Protein AF-A0A2J8A6W1-F1 (afdb_monomer)

pLDDT: mean 87.72, std 9.34, range [38.94, 96.62]

Structure (mmCIF, N/CA/C/O backbone):
data_AF-A0A2J8A6W1-F1
#
_entry.id   AF-A0A2J8A6W1-F1
#
loop_
_atom_site.group_PDB
_atom_site.id
_atom_site.type_symbol
_atom_site.label_atom_id
_atom_site.label_alt_id
_atom_site.label_comp_id
_atom_site.label_asym_id
_atom_site.label_entity_id
_atom_site.label_seq_id
_atom_site.pdbx_PDB_ins_code
_atom_site.Cartn_x
_atom_site.Cartn_y
_atom_site.Cartn_z
_atom_site.occupancy
_atom_site.B_iso_or_equiv
_atom_site.auth_seq_id
_atom_site.auth_comp_id
_atom_site.auth_asym_id
_atom_site.auth_atom_id
_atom_site.pdbx_PDB_model_num
ATOM 1 N N . MET A 1 1 ? -3.122 3.130 27.948 1.00 58.75 1 MET A N 1
ATOM 2 C CA . MET A 1 1 ? -2.132 3.954 27.234 1.00 58.75 1 MET A CA 1
ATOM 3 C C . MET A 1 1 ? -2.958 4.670 26.197 1.00 58.75 1 MET A C 1
ATOM 5 O O . MET A 1 1 ? -3.524 3.960 25.384 1.00 58.75 1 MET A O 1
ATOM 9 N N . GLU A 1 2 ? -3.152 5.982 26.318 1.00 71.25 2 GLU A N 1
ATOM 10 C CA . GLU A 1 2 ? -3.950 6.720 25.328 1.00 71.25 2 GLU A CA 1
ATOM 11 C C . GLU A 1 2 ? -3.194 6.714 23.996 1.00 71.25 2 GLU A C 1
ATOM 13 O O . GLU A 1 2 ? -2.013 7.068 23.949 1.00 71.25 2 GLU A O 1
ATOM 18 N N . PHE A 1 3 ? -3.849 6.252 22.931 1.00 79.25 3 PHE A N 1
ATOM 19 C CA . PHE A 1 3 ? -3.255 6.187 21.590 1.00 79.25 3 PHE A CA 1
ATOM 20 C C . PHE A 1 3 ? -3.348 7.528 20.860 1.00 79.25 3 PHE A C 1
ATOM 22 O O . PHE A 1 3 ? -2.556 7.801 19.955 1.00 79.25 3 PHE A O 1
ATOM 29 N N . VAL A 1 4 ? -4.304 8.365 21.268 1.00 83.81 4 VAL A N 1
ATOM 30 C CA . VAL A 1 4 ? -4.521 9.714 20.750 1.00 83.81 4 VAL A CA 1
ATOM 31 C C . VAL A 1 4 ? -4.528 10.685 21.926 1.00 83.81 4 VAL A C 1
ATOM 33 O O . VAL A 1 4 ? -5.300 10.519 22.864 1.00 83.81 4 VAL A O 1
ATOM 36 N N . SER A 1 5 ? -3.664 11.696 21.874 1.00 84.81 5 SER A N 1
ATOM 37 C CA . SER A 1 5 ? -3.581 12.733 22.899 1.00 84.81 5 SER A CA 1
ATOM 38 C C . SER A 1 5 ? -4.821 13.644 22.879 1.00 84.81 5 SER A C 1
ATOM 40 O O . SER A 1 5 ? -5.510 13.722 21.854 1.00 84.81 5 SER A O 1
ATOM 42 N N . PRO A 1 6 ? -5.099 14.401 23.958 1.00 80.56 6 PRO A N 1
ATOM 43 C CA . PRO A 1 6 ? -6.190 15.383 23.989 1.00 80.56 6 PRO A CA 1
ATOM 44 C C . PRO A 1 6 ? -6.115 16.436 22.869 1.00 80.56 6 PRO A C 1
ATOM 46 O O . PRO A 1 6 ? -7.133 16.988 22.455 1.00 80.56 6 PRO A O 1
ATOM 49 N N . GLU A 1 7 ? -4.915 16.695 22.345 1.00 83.31 7 GLU A N 1
ATOM 50 C CA . GLU A 1 7 ? -4.650 17.592 21.215 1.00 83.31 7 GLU A CA 1
ATOM 51 C C . GLU A 1 7 ? -4.949 16.951 19.843 1.00 83.31 7 GLU A C 1
ATOM 53 O O . GLU A 1 7 ? -4.813 17.606 18.808 1.00 83.31 7 GLU A O 1
ATOM 58 N N . GLY A 1 8 ? -5.364 15.680 19.814 1.00 84.19 8 GLY A N 1
ATOM 59 C CA . GLY A 1 8 ? -5.720 14.940 18.603 1.00 84.19 8 GLY A CA 1
ATOM 60 C C . GLY A 1 8 ? -4.524 14.370 17.836 1.00 84.19 8 GLY A C 1
ATOM 61 O O . GLY A 1 8 ? -4.647 14.102 16.636 1.00 84.19 8 GLY A O 1
ATOM 62 N N . LEU A 1 9 ? -3.373 14.208 18.493 1.00 88.69 9 LEU A N 1
ATOM 63 C CA . LEU A 1 9 ? -2.154 13.654 17.901 1.00 88.69 9 LEU A CA 1
ATOM 64 C C . LEU A 1 9 ? -1.917 12.219 18.365 1.00 88.69 9 LEU A C 1
ATOM 66 O O . LEU A 1 9 ? -2.193 11.865 19.506 1.00 88.69 9 LEU A O 1
ATOM 70 N N . ARG A 1 10 ? -1.378 11.391 17.476 1.00 89.94 10 ARG A N 1
ATOM 71 C CA . ARG A 1 10 ? -0.941 10.030 17.799 1.00 89.94 10 ARG A CA 1
ATOM 72 C C . ARG A 1 10 ? 0.393 10.027 18.539 1.00 89.94 10 ARG A C 1
ATOM 74 O O . ARG A 1 10 ? 1.115 11.023 18.544 1.00 89.94 10 ARG A O 1
ATOM 81 N N . LEU A 1 11 ? 0.771 8.861 19.066 1.00 86.56 11 LEU A N 1
ATOM 82 C CA . LEU A 1 11 ? 2.073 8.627 19.712 1.00 86.56 11 LEU A CA 1
ATOM 83 C C . LEU A 1 11 ? 3.284 8.974 18.823 1.00 86.56 11 LEU A C 1
ATOM 85 O O . LEU A 1 11 ? 4.346 9.313 19.337 1.00 86.56 11 LEU A O 1
ATOM 89 N N . ASP A 1 12 ? 3.131 8.902 17.500 1.00 84.50 12 ASP A N 1
ATOM 90 C CA . ASP A 1 12 ? 4.158 9.248 16.509 1.00 84.50 12 ASP A CA 1
ATOM 91 C C . ASP A 1 12 ? 4.036 10.689 15.966 1.00 84.50 12 ASP A C 1
ATOM 93 O O . ASP A 1 12 ? 4.767 11.074 15.053 1.00 84.50 12 ASP A O 1
ATOM 97 N N . GLY A 1 13 ? 3.123 11.493 16.521 1.00 86.81 13 GLY A N 1
ATOM 98 C CA . GLY A 1 13 ? 2.881 12.883 16.132 1.00 86.81 13 GLY A CA 1
ATOM 99 C C . GLY A 1 13 ? 1.997 13.071 14.895 1.00 86.81 13 GLY A C 1
ATOM 100 O O . GLY A 1 13 ? 1.745 14.215 14.515 1.00 86.81 13 GLY A O 1
ATOM 101 N N . ARG A 1 14 ? 1.502 11.994 14.268 1.00 91.31 14 ARG A N 1
ATOM 102 C CA . ARG A 1 14 ? 0.579 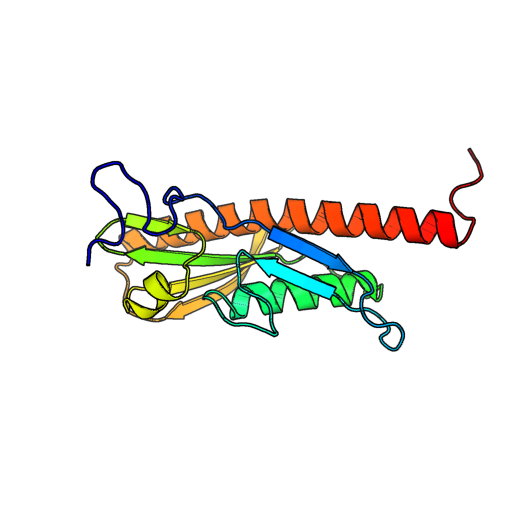12.077 13.122 1.00 91.31 14 ARG A CA 1
ATOM 103 C C . ARG A 1 14 ? -0.854 12.384 13.547 1.00 91.31 14 ARG A C 1
ATOM 105 O O . ARG A 1 14 ? -1.270 12.112 14.675 1.00 91.31 14 ARG A O 1
ATOM 112 N N . ARG A 1 15 ? -1.658 12.873 12.600 1.00 92.38 15 ARG A N 1
ATOM 113 C CA . ARG A 1 15 ? -3.120 12.961 12.753 1.00 92.38 15 ARG A CA 1
ATOM 114 C C . ARG A 1 15 ? -3.807 11.609 12.487 1.00 92.38 15 ARG A C 1
ATOM 116 O O . ARG A 1 15 ? -3.297 10.796 11.719 1.00 92.38 15 ARG A O 1
ATOM 123 N N . PRO A 1 16 ? -5.032 11.379 12.998 1.00 89.62 16 PRO A N 1
ATOM 124 C CA . PRO A 1 16 ? -5.798 10.150 12.761 1.00 89.62 16 PRO A CA 1
ATOM 125 C C . PRO A 1 16 ? -5.959 9.720 11.296 1.00 89.62 16 PRO A C 1
ATOM 127 O O . PRO A 1 16 ? -5.987 8.525 11.025 1.00 89.62 16 PRO A O 1
ATOM 130 N N . ARG A 1 17 ? -6.038 10.659 10.347 1.00 92.88 17 ARG A N 1
ATOM 131 C CA . ARG A 1 17 ? -6.230 10.370 8.910 1.00 92.88 17 ARG A CA 1
ATOM 132 C C . ARG A 1 17 ? -4.943 10.491 8.086 1.00 92.88 17 ARG A C 1
ATOM 134 O O . ARG A 1 17 ? -5.005 10.574 6.865 1.00 92.88 17 ARG A O 1
ATOM 141 N N . GLU A 1 18 ? -3.790 10.570 8.740 1.00 91.50 18 GLU A N 1
ATOM 142 C CA . GLU A 1 18 ? -2.506 10.819 8.091 1.00 91.50 18 GLU A CA 1
ATOM 143 C C . GLU A 1 18 ? -1.711 9.520 7.916 1.00 91.50 18 GLU A C 1
ATOM 145 O O . GLU A 1 18 ? -1.446 8.794 8.875 1.00 91.50 18 GLU A O 1
ATOM 150 N N . LEU A 1 19 ? -1.316 9.232 6.674 1.00 91.31 19 LEU A N 1
ATOM 151 C CA . LEU A 1 19 ? -0.462 8.093 6.331 1.00 91.31 19 LEU A CA 1
ATOM 152 C C . LEU A 1 19 ? 0.977 8.325 6.809 1.00 91.31 19 LEU A C 1
ATOM 154 O O . LEU A 1 19 ? 1.454 9.461 6.836 1.00 91.31 19 LEU A O 1
ATOM 158 N N . ARG A 1 20 ? 1.712 7.248 7.105 1.00 92.44 20 ARG A N 1
ATOM 159 C CA . ARG A 1 20 ? 3.172 7.332 7.247 1.00 92.44 20 ARG A CA 1
ATOM 160 C C . ARG A 1 20 ? 3.815 7.749 5.925 1.00 92.44 20 ARG A C 1
ATOM 162 O O . ARG A 1 20 ? 3.249 7.578 4.846 1.00 92.44 20 ARG A O 1
ATOM 169 N N . ARG A 1 21 ? 5.044 8.268 6.003 1.00 91.62 21 ARG A N 1
ATOM 170 C CA . ARG A 1 21 ? 5.840 8.612 4.817 1.00 91.62 21 ARG A CA 1
ATOM 171 C C . ARG A 1 21 ? 6.003 7.383 3.920 1.00 91.62 21 ARG A C 1
ATOM 173 O O . ARG A 1 21 ? 6.475 6.350 4.386 1.00 91.62 21 ARG A O 1
ATOM 180 N N . ILE A 1 22 ? 5.660 7.528 2.643 1.00 92.50 22 ILE A N 1
ATOM 181 C CA . ILE A 1 22 ? 5.774 6.462 1.644 1.00 92.50 22 ILE A CA 1
ATOM 182 C C . ILE A 1 22 ? 7.020 6.698 0.795 1.00 92.50 22 ILE A C 1
ATOM 184 O O . ILE A 1 22 ? 7.258 7.814 0.327 1.00 92.50 22 ILE A O 1
ATOM 188 N N . ASN A 1 23 ? 7.796 5.644 0.576 1.00 90.12 23 ASN A N 1
ATOM 189 C CA . ASN A 1 23 ? 8.918 5.629 -0.349 1.00 90.12 23 ASN A CA 1
ATOM 190 C C . ASN A 1 23 ? 8.833 4.380 -1.235 1.00 90.12 23 ASN A C 1
ATOM 192 O O . ASN A 1 23 ? 8.601 3.273 -0.753 1.00 90.12 23 ASN A O 1
ATOM 196 N N . CYS A 1 24 ? 9.012 4.569 -2.539 1.00 89.19 24 CYS A N 1
ATOM 197 C CA . CYS A 1 24 ? 8.892 3.516 -3.539 1.00 89.19 24 CYS A CA 1
ATOM 198 C C . CYS A 1 24 ? 10.154 3.507 -4.398 1.00 89.19 24 CYS A C 1
ATOM 200 O O . CYS A 1 24 ? 10.507 4.521 -4.999 1.00 89.19 24 CYS A O 1
ATOM 202 N N . GLN A 1 25 ? 10.805 2.356 -4.504 1.00 88.81 25 GLN A N 1
ATOM 203 C CA . GLN A 1 25 ? 11.925 2.140 -5.415 1.00 88.81 25 GLN A CA 1
ATOM 204 C C . GLN A 1 25 ? 11.594 0.959 -6.318 1.00 88.81 25 GLN A C 1
ATOM 206 O O . GLN A 1 25 ? 11.129 -0.069 -5.837 1.00 88.81 25 GLN A O 1
ATOM 211 N N . LEU A 1 26 ? 11.818 1.111 -7.619 1.00 88.62 26 LEU A N 1
ATOM 212 C CA . LEU A 1 26 ? 11.615 0.064 -8.620 1.00 88.62 26 LEU A CA 1
ATOM 213 C C . LEU A 1 26 ? 12.967 -0.352 -9.207 1.00 88.62 26 LEU A C 1
ATOM 215 O O . LEU A 1 26 ? 13.901 0.452 -9.197 1.00 88.62 26 LEU A O 1
ATOM 219 N N . ASP A 1 27 ? 13.040 -1.578 -9.718 1.00 85.06 27 ASP A N 1
ATOM 220 C CA . ASP A 1 27 ? 14.226 -2.215 -10.303 1.00 85.06 27 ASP A CA 1
ATOM 221 C C . ASP A 1 27 ? 15.438 -2.213 -9.367 1.00 85.06 27 ASP A C 1
ATOM 223 O O . ASP A 1 27 ? 16.530 -1.750 -9.692 1.00 85.06 27 ASP A O 1
ATOM 227 N N . VAL A 1 28 ? 15.229 -2.737 -8.160 1.00 87.12 28 VAL A N 1
ATOM 228 C CA . VAL A 1 28 ? 16.270 -2.816 -7.126 1.00 87.12 28 VAL A CA 1
ATOM 229 C C . VAL A 1 28 ? 17.172 -4.045 -7.298 1.00 87.12 28 VAL A C 1
ATOM 231 O O . VAL A 1 28 ? 18.334 -4.024 -6.897 1.00 87.12 28 VAL A O 1
ATOM 234 N N . LEU A 1 29 ? 16.655 -5.118 -7.896 1.00 84.81 29 LEU A N 1
ATOM 235 C CA . LEU A 1 29 ? 17.374 -6.361 -8.164 1.00 84.81 29 LEU A CA 1
ATOM 236 C C . LEU A 1 29 ? 17.643 -6.497 -9.664 1.00 84.81 29 LEU A C 1
ATOM 238 O O . LEU A 1 29 ? 16.709 -6.544 -10.458 1.00 84.81 29 LEU A O 1
ATOM 242 N N . SER A 1 30 ? 18.917 -6.612 -10.043 1.00 83.56 30 SER A N 1
ATOM 243 C CA . SER A 1 30 ? 19.348 -6.731 -11.445 1.00 83.56 30 SER A CA 1
ATOM 244 C C . SER A 1 30 ? 19.071 -8.099 -12.072 1.00 83.56 30 SER A C 1
ATOM 246 O O . SER A 1 30 ? 19.109 -8.233 -13.291 1.00 83.56 30 SER A O 1
ATOM 248 N N . ASN A 1 31 ? 18.822 -9.119 -11.251 1.00 86.88 31 ASN A N 1
ATOM 249 C CA . ASN A 1 31 ? 18.557 -10.494 -11.670 1.00 86.88 31 ASN A CA 1
ATOM 250 C C . ASN A 1 31 ? 17.060 -10.852 -11.701 1.00 86.88 31 ASN A C 1
ATOM 252 O O . ASN A 1 31 ? 16.735 -12.012 -11.943 1.00 86.88 31 ASN A O 1
ATOM 256 N N . ALA A 1 32 ? 16.170 -9.900 -11.413 1.00 82.56 32 ALA A N 1
ATOM 257 C CA . ALA A 1 32 ? 14.724 -10.093 -11.446 1.00 82.56 32 ALA A CA 1
ATOM 258 C C . ALA A 1 32 ? 14.116 -9.363 -12.650 1.00 82.56 32 ALA A C 1
ATOM 260 O O . ALA A 1 32 ? 14.546 -8.258 -12.971 1.00 82.56 32 ALA A O 1
ATOM 261 N N . ASP A 1 33 ? 13.081 -9.944 -13.265 1.00 82.44 33 ASP A N 1
ATOM 262 C CA . ASP A 1 33 ? 12.357 -9.30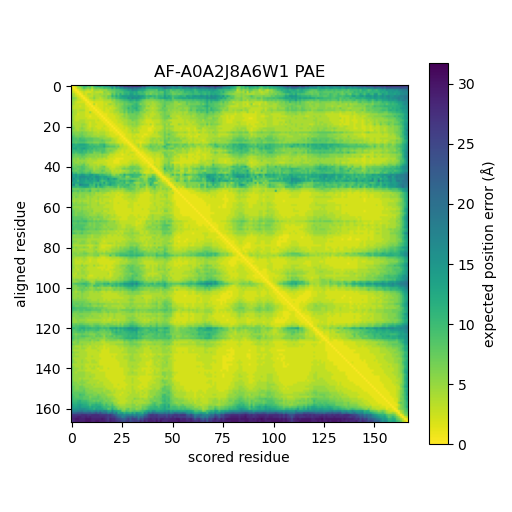6 -14.379 1.00 82.44 33 ASP A CA 1
ATOM 263 C C . ASP A 1 33 ? 11.656 -8.009 -13.948 1.00 82.44 33 ASP A C 1
ATOM 265 O O . ASP A 1 33 ? 11.516 -7.077 -14.733 1.00 82.44 33 ASP A O 1
ATOM 269 N N . GLY A 1 34 ? 11.243 -7.939 -12.682 1.00 83.88 34 GLY A N 1
ATOM 270 C CA . GLY A 1 34 ? 10.787 -6.724 -12.025 1.00 83.88 34 GLY A CA 1
ATOM 271 C C . GLY A 1 34 ? 10.934 -6.864 -10.519 1.00 83.88 34 GLY A C 1
ATOM 272 O O . GLY A 1 34 ? 10.708 -7.928 -9.939 1.00 83.88 34 GLY A O 1
ATOM 273 N N . SER A 1 35 ? 11.346 -5.786 -9.866 1.00 87.00 35 SER A N 1
ATOM 274 C CA . SER A 1 35 ? 11.523 -5.760 -8.417 1.00 87.00 35 SER A CA 1
ATOM 275 C C . SER A 1 35 ? 11.129 -4.403 -7.866 1.00 87.00 35 SER A C 1
ATOM 277 O O . SER A 1 35 ? 11.274 -3.380 -8.532 1.00 87.00 35 SER A O 1
ATOM 279 N N . ALA A 1 36 ? 10.610 -4.383 -6.645 1.00 89.38 36 ALA A N 1
ATOM 280 C CA . ALA A 1 36 ? 10.244 -3.141 -5.996 1.00 89.38 36 ALA A CA 1
ATOM 281 C C . ALA A 1 36 ? 10.463 -3.215 -4.489 1.00 89.38 36 ALA A C 1
ATOM 283 O O . ALA A 1 36 ? 10.232 -4.240 -3.848 1.00 89.38 36 ALA A O 1
ATOM 284 N N . ILE A 1 37 ? 10.880 -2.088 -3.929 1.00 88.94 37 ILE A N 1
ATOM 285 C CA . ILE A 1 37 ? 10.847 -1.808 -2.504 1.00 88.94 37 ILE A CA 1
ATOM 286 C C . ILE A 1 37 ? 9.731 -0.799 -2.275 1.00 88.94 37 ILE A C 1
ATOM 288 O O . ILE A 1 37 ? 9.743 0.294 -2.839 1.00 88.94 37 ILE A O 1
ATOM 292 N N . PHE A 1 38 ? 8.785 -1.179 -1.425 1.00 89.69 38 PHE A N 1
ATOM 293 C CA . PHE A 1 38 ? 7.769 -0.288 -0.889 1.00 89.69 38 PHE A CA 1
ATOM 294 C C . PHE A 1 38 ? 8.018 -0.123 0.608 1.00 89.69 38 PHE A C 1
ATOM 296 O O . PHE A 1 38 ? 8.116 -1.113 1.338 1.00 89.69 38 PHE A O 1
ATOM 303 N N . GLU A 1 39 ? 8.144 1.124 1.040 1.00 89.81 39 GLU A N 1
ATOM 304 C CA . GLU A 1 39 ? 8.374 1.513 2.425 1.00 89.81 39 GLU A CA 1
ATOM 305 C C . GLU A 1 39 ? 7.251 2.447 2.869 1.00 89.81 39 GLU A C 1
ATOM 307 O O . GLU A 1 39 ? 6.942 3.427 2.189 1.00 89.81 39 GLU A O 1
ATOM 312 N N . MET A 1 40 ? 6.645 2.139 4.012 1.00 86.94 40 MET A N 1
ATOM 313 C CA . MET A 1 40 ? 5.590 2.936 4.632 1.00 86.94 40 MET A CA 1
ATOM 314 C C . MET A 1 40 ? 5.943 3.163 6.101 1.00 86.94 40 MET A C 1
ATOM 316 O O . MET A 1 40 ? 5.804 2.274 6.941 1.00 86.94 40 MET A O 1
ATOM 320 N N . GLY A 1 41 ? 6.492 4.340 6.399 1.00 86.75 41 GLY A N 1
ATOM 321 C CA . GLY A 1 41 ? 7.195 4.583 7.659 1.00 86.75 41 GLY A CA 1
ATOM 322 C C . GLY A 1 41 ? 8.394 3.647 7.794 1.00 86.75 41 GLY A C 1
ATOM 323 O O . GLY A 1 41 ? 9.234 3.601 6.899 1.00 86.75 41 GLY A O 1
ATOM 324 N N . ASN A 1 42 ? 8.453 2.879 8.885 1.00 79.38 42 ASN A N 1
ATOM 325 C CA . ASN A 1 42 ? 9.492 1.865 9.094 1.00 79.38 42 ASN A CA 1
ATOM 326 C C . ASN A 1 42 ? 9.082 0.468 8.596 1.00 79.38 42 ASN A C 1
ATOM 328 O O . ASN A 1 42 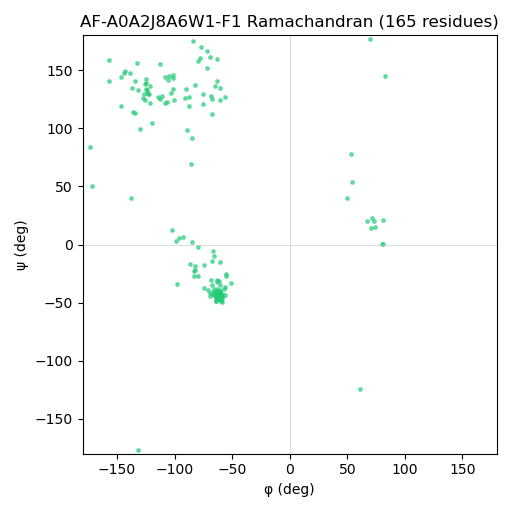? 9.810 -0.500 8.820 1.00 79.38 42 ASN A O 1
ATOM 332 N N . THR A 1 43 ? 7.929 0.348 7.926 1.00 79.50 43 THR A N 1
ATOM 333 C CA . THR A 1 43 ? 7.457 -0.924 7.375 1.00 79.50 43 THR A CA 1
ATOM 334 C C . THR A 1 43 ? 8.020 -1.145 5.983 1.00 79.50 43 THR A C 1
ATOM 336 O O . THR A 1 43 ? 7.723 -0.399 5.051 1.00 79.50 43 THR A O 1
ATOM 339 N N . LYS A 1 44 ? 8.774 -2.228 5.835 1.00 78.88 44 LYS A N 1
ATOM 340 C CA . LYS A 1 44 ? 9.269 -2.806 4.583 1.00 78.88 44 LYS A CA 1
ATOM 341 C C . LYS A 1 44 ? 8.999 -4.305 4.645 1.00 78.88 44 LYS A C 1
ATOM 343 O O . LYS A 1 44 ? 8.981 -4.875 5.723 1.00 78.88 44 LYS A O 1
ATOM 348 N N . VAL A 1 45 ? 8.884 -5.021 3.531 1.00 68.81 45 VAL A N 1
ATOM 349 C CA . VAL A 1 45 ? 8.750 -6.498 3.612 1.00 68.81 45 VAL A CA 1
ATOM 350 C C . VAL A 1 45 ? 9.976 -7.164 4.290 1.00 68.81 45 VAL A C 1
ATOM 352 O O . VAL A 1 45 ? 9.892 -8.292 4.757 1.00 68.81 45 VAL A O 1
ATOM 355 N N . LEU A 1 46 ? 11.092 -6.435 4.438 1.00 58.38 46 LEU A N 1
ATOM 356 C CA . LEU A 1 46 ? 12.265 -6.831 5.231 1.00 58.38 46 LEU A CA 1
ATOM 357 C C . LEU A 1 46 ? 12.194 -6.449 6.729 1.00 58.38 46 LEU A C 1
ATOM 359 O O . LEU A 1 46 ? 12.976 -6.971 7.515 1.00 58.38 46 LEU A O 1
ATOM 363 N N . GLN A 1 47 ? 11.307 -5.530 7.123 1.00 47.81 47 GLN A N 1
ATOM 364 C CA . GLN A 1 47 ? 11.193 -4.972 8.476 1.00 47.81 47 GLN A CA 1
ATOM 365 C C . GLN A 1 47 ? 9.727 -4.645 8.811 1.00 47.81 47 GLN A C 1
ATOM 367 O O . GLN A 1 47 ? 9.105 -3.807 8.166 1.00 47.81 47 GLN A O 1
ATOM 372 N N . ALA A 1 48 ? 9.171 -5.278 9.841 1.00 66.81 48 ALA A N 1
ATOM 373 C CA . ALA A 1 48 ? 7.766 -5.115 10.209 1.00 66.81 48 ALA A CA 1
ATOM 374 C C . ALA A 1 48 ? 7.556 -3.987 11.237 1.00 66.81 48 ALA A C 1
ATOM 376 O O . ALA A 1 48 ? 8.147 -4.029 12.311 1.00 66.81 48 ALA A O 1
ATOM 377 N N . ASP A 1 49 ? 6.675 -3.030 10.926 1.00 74.56 49 ASP A N 1
ATOM 378 C CA . ASP A 1 49 ? 6.215 -1.969 11.840 1.00 74.56 49 ASP A CA 1
ATOM 379 C C . ASP A 1 49 ? 4.686 -1.739 11.700 1.00 74.56 49 ASP A C 1
ATOM 381 O O . ASP A 1 49 ? 4.199 -0.613 11.682 1.00 74.56 49 ASP A O 1
ATOM 385 N N . GLY A 1 50 ? 3.901 -2.814 11.545 1.00 72.06 50 GLY A N 1
ATOM 386 C CA . GLY A 1 50 ? 2.440 -2.755 11.335 1.00 72.06 50 GLY A CA 1
ATOM 387 C C . GLY A 1 50 ? 2.023 -2.491 9.877 1.00 72.06 50 GLY A C 1
ATOM 388 O O . GLY A 1 50 ? 2.701 -1.789 9.127 1.00 72.06 50 GLY A O 1
ATOM 389 N N . GLY A 1 51 ? 0.912 -3.089 9.430 1.00 78.81 51 GLY A N 1
ATOM 390 C CA . GLY A 1 51 ? 0.441 -2.955 8.039 1.00 78.81 51 GLY A CA 1
ATOM 391 C C . GLY A 1 51 ? 1.293 -3.703 6.997 1.00 78.81 51 GLY A C 1
ATOM 392 O O . GLY A 1 51 ? 1.268 -3.380 5.806 1.00 78.81 51 GLY A O 1
ATOM 393 N N . THR A 1 52 ? 2.041 -4.728 7.419 1.00 85.00 52 THR A N 1
ATOM 394 C CA . THR A 1 52 ? 2.949 -5.519 6.562 1.00 85.00 52 THR A CA 1
ATOM 395 C C . THR A 1 52 ? 2.247 -6.146 5.357 1.00 85.00 52 THR A C 1
ATOM 397 O O . THR A 1 52 ? 2.814 -6.179 4.266 1.00 85.00 52 THR A O 1
ATOM 400 N N . ARG A 1 53 ? 0.993 -6.585 5.529 1.00 88.88 53 ARG A N 1
ATOM 401 C CA . ARG A 1 53 ? 0.139 -7.133 4.460 1.00 88.88 53 ARG A CA 1
ATOM 402 C C . ARG A 1 53 ? -0.057 -6.122 3.328 1.00 88.88 53 ARG A C 1
ATOM 404 O O . ARG A 1 53 ? 0.185 -6.439 2.165 1.00 88.88 53 ARG A O 1
ATOM 411 N N . CYS A 1 54 ? -0.421 -4.891 3.679 1.00 91.38 54 CYS A N 1
ATOM 412 C CA . CYS A 1 54 ? -0.658 -3.809 2.727 1.00 91.38 54 CYS A CA 1
ATOM 413 C C . CYS A 1 54 ? 0.637 -3.402 2.014 1.00 91.38 54 CYS A C 1
ATOM 415 O O . CYS A 1 54 ? 0.656 -3.264 0.790 1.00 91.38 54 CYS A O 1
ATOM 417 N N . ALA A 1 55 ? 1.744 -3.295 2.758 1.00 90.88 55 ALA A N 1
ATOM 418 C CA . ALA A 1 55 ? 3.058 -3.007 2.186 1.00 90.88 55 ALA A CA 1
ATOM 419 C C . ALA A 1 55 ? 3.508 -4.092 1.189 1.00 90.88 55 ALA A C 1
ATOM 421 O O . ALA A 1 55 ? 4.018 -3.766 0.116 1.00 90.88 55 ALA A O 1
ATOM 422 N N . ALA A 1 56 ? 3.272 -5.370 1.503 1.00 90.81 56 ALA A N 1
ATOM 423 C CA . ALA A 1 56 ? 3.586 -6.488 0.616 1.00 90.81 56 ALA A CA 1
ATOM 424 C C . ALA A 1 56 ? 2.746 -6.471 -0.670 1.00 90.81 56 ALA A C 1
ATOM 426 O O . ALA A 1 56 ? 3.300 -6.657 -1.754 1.00 90.81 56 ALA A O 1
ATOM 427 N N . ILE A 1 57 ? 1.439 -6.193 -0.573 1.00 93.50 57 ILE A N 1
ATOM 428 C CA . ILE A 1 57 ? 0.560 -6.060 -1.747 1.00 93.50 57 ILE A CA 1
ATOM 429 C C . ILE A 1 57 ? 1.057 -4.927 -2.652 1.00 93.50 57 ILE A C 1
ATOM 431 O O . ILE A 1 57 ? 1.241 -5.137 -3.850 1.00 93.50 57 ILE A O 1
ATOM 435 N N . ASN A 1 58 ? 1.341 -3.751 -2.087 1.00 94.31 58 ASN A N 1
ATOM 436 C CA . ASN A 1 58 ? 1.817 -2.602 -2.860 1.00 94.31 58 ASN A CA 1
ATOM 437 C C . ASN A 1 58 ? 3.172 -2.881 -3.532 1.00 94.31 58 ASN A C 1
ATOM 439 O O . ASN A 1 58 ? 3.355 -2.561 -4.708 1.00 94.31 58 ASN A O 1
ATOM 443 N N . ALA A 1 59 ? 4.105 -3.525 -2.821 1.00 91.88 59 ALA A N 1
ATOM 444 C CA . ALA A 1 59 ? 5.396 -3.931 -3.376 1.00 91.88 59 ALA A CA 1
ATOM 445 C C . ALA A 1 59 ? 5.241 -4.932 -4.531 1.00 91.88 59 ALA A C 1
ATOM 447 O O . ALA A 1 59 ? 5.854 -4.756 -5.583 1.00 91.88 59 ALA A O 1
ATOM 448 N N . ALA A 1 60 ? 4.395 -5.953 -4.365 1.00 92.12 60 ALA A N 1
ATOM 449 C CA . ALA A 1 60 ? 4.147 -6.957 -5.396 1.00 92.12 60 ALA A CA 1
ATOM 450 C C . ALA A 1 60 ? 3.539 -6.334 -6.660 1.00 92.12 60 ALA A C 1
ATOM 452 O O . ALA A 1 60 ? 3.970 -6.639 -7.770 1.00 92.12 60 ALA A O 1
ATOM 453 N N . VAL A 1 61 ? 2.585 -5.414 -6.502 1.00 93.56 61 VAL A N 1
ATOM 454 C CA . VAL A 1 61 ? 1.963 -4.702 -7.627 1.00 93.56 61 VAL A CA 1
ATOM 455 C C . VAL A 1 61 ? 2.986 -3.848 -8.377 1.00 93.56 61 VAL A C 1
ATOM 457 O O . VAL A 1 61 ? 3.005 -3.869 -9.607 1.00 93.56 61 VAL A O 1
ATOM 460 N N . LEU A 1 62 ? 3.867 -3.136 -7.664 1.00 92.62 62 LEU A N 1
ATOM 461 C CA . LEU A 1 62 ? 4.952 -2.375 -8.291 1.00 92.62 62 LEU A CA 1
ATOM 462 C C . LEU A 1 62 ? 5.937 -3.284 -9.030 1.00 92.62 62 LEU A C 1
ATOM 464 O O . LEU A 1 62 ? 6.338 -2.950 -10.140 1.00 92.62 62 LEU A O 1
ATOM 468 N N . ALA A 1 63 ? 6.298 -4.431 -8.451 1.00 90.88 63 ALA A N 1
ATOM 469 C CA . ALA A 1 63 ? 7.197 -5.390 -9.088 1.00 90.88 63 ALA A CA 1
ATOM 470 C C . ALA A 1 63 ? 6.587 -5.981 -10.371 1.00 90.88 63 ALA A C 1
ATOM 472 O O . ALA A 1 63 ? 7.261 -6.041 -11.396 1.00 90.88 63 ALA A O 1
ATOM 473 N N . LEU A 1 64 ? 5.298 -6.341 -10.346 1.00 92.19 64 LEU A N 1
ATOM 474 C CA . LEU A 1 64 ? 4.570 -6.813 -11.529 1.00 92.19 64 LEU A CA 1
ATOM 475 C C . LEU A 1 64 ? 4.490 -5.738 -12.620 1.00 92.19 64 LEU A C 1
ATOM 477 O O . LEU A 1 64 ? 4.676 -6.038 -13.799 1.00 92.19 64 LEU A O 1
ATOM 481 N N . ALA A 1 65 ? 4.239 -4.485 -12.231 1.00 92.06 65 ALA A N 1
ATOM 482 C CA . ALA A 1 65 ? 4.195 -3.366 -13.164 1.00 92.06 65 ALA A CA 1
ATOM 483 C C . ALA A 1 65 ? 5.574 -3.071 -13.781 1.00 92.06 65 ALA A C 1
ATOM 485 O O . ALA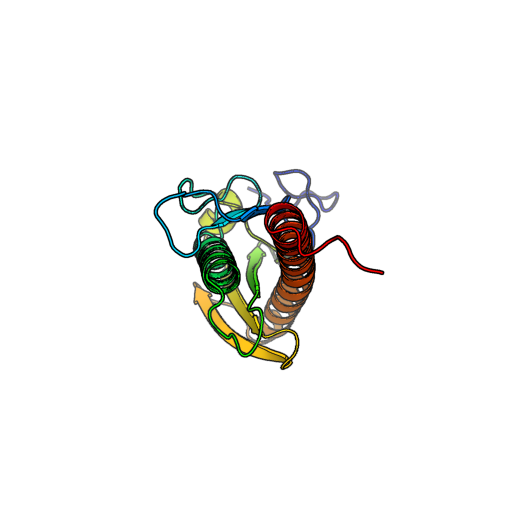 A 1 65 ? 5.657 -2.826 -14.983 1.00 92.06 65 ALA A O 1
ATOM 486 N N . ALA A 1 66 ? 6.650 -3.134 -12.987 1.00 88.25 66 ALA A N 1
ATOM 487 C CA . ALA A 1 66 ? 8.026 -2.976 -13.465 1.00 88.25 66 ALA A CA 1
ATOM 488 C C . ALA A 1 66 ? 8.434 -4.097 -14.434 1.00 88.25 66 ALA A C 1
ATOM 490 O O . ALA A 1 66 ? 9.009 -3.818 -15.483 1.00 88.25 66 ALA A O 1
ATOM 491 N N . ALA A 1 67 ? 8.020 -5.337 -14.153 1.00 88.81 67 ALA A N 1
ATOM 492 C CA . ALA A 1 67 ? 8.218 -6.485 -15.040 1.00 88.81 67 ALA A CA 1
ATOM 493 C C . ALA A 1 67 ? 7.430 -6.398 -16.364 1.00 88.81 67 ALA A C 1
ATOM 495 O O . ALA A 1 67 ? 7.564 -7.267 -17.224 1.00 88.81 67 ALA A O 1
ATOM 496 N N . GLY A 1 68 ? 6.579 -5.381 -16.543 1.00 89.25 68 GLY A N 1
ATOM 497 C CA . GLY A 1 68 ? 5.764 -5.218 -17.746 1.00 89.25 68 GLY A CA 1
ATOM 498 C C . GLY A 1 68 ? 4.603 -6.209 -17.846 1.00 89.25 68 GLY A C 1
ATOM 499 O O . GLY A 1 68 ? 4.071 -6.419 -18.938 1.00 89.25 68 GLY A O 1
ATOM 500 N N . VAL A 1 69 ? 4.185 -6.816 -16.729 1.00 93.50 69 VAL A N 1
ATOM 501 C CA . VAL A 1 69 ? 3.011 -7.695 -16.708 1.00 93.50 69 VAL A CA 1
ATOM 502 C C . VAL A 1 69 ? 1.755 -6.845 -16.937 1.00 93.50 69 VAL A C 1
ATOM 504 O O . VAL A 1 69 ? 1.548 -5.859 -16.228 1.00 93.50 69 VAL A O 1
ATOM 507 N N . PRO A 1 70 ? 0.885 -7.192 -17.903 1.00 92.50 70 PRO A N 1
ATOM 508 C CA . PRO A 1 70 ? -0.333 -6.433 -18.153 1.00 92.50 70 PRO A CA 1
ATOM 509 C C . PRO A 1 70 ? -1.310 -6.576 -16.978 1.00 92.50 70 PRO A C 1
ATOM 511 O O . PRO A 1 70 ? -1.877 -7.643 -16.740 1.00 92.50 70 PRO A O 1
ATOM 514 N N . LEU A 1 71 ? -1.526 -5.478 -16.251 1.00 91.75 71 LEU A N 1
ATOM 515 C CA . LEU A 1 71 ? -2.464 -5.395 -15.131 1.00 91.75 71 LEU A CA 1
ATOM 516 C C . LEU A 1 71 ? -3.762 -4.705 -15.563 1.00 91.75 71 LEU A C 1
ATOM 518 O O . LEU A 1 71 ? -3.746 -3.738 -16.324 1.00 91.75 71 LEU A O 1
ATOM 522 N N . ARG A 1 72 ? -4.904 -5.172 -15.041 1.00 91.81 72 ARG A N 1
ATOM 523 C CA . ARG A 1 72 ? -6.210 -4.520 -15.272 1.00 91.81 72 ARG A CA 1
ATOM 524 C C . ARG A 1 72 ? -6.301 -3.152 -14.596 1.00 91.81 72 ARG A C 1
ATOM 526 O O . ARG A 1 72 ? -6.958 -2.252 -15.113 1.00 91.81 72 ARG A O 1
ATOM 533 N N . ASP A 1 73 ? -5.667 -3.028 -13.435 1.00 93.50 73 ASP A N 1
ATOM 534 C CA . ASP A 1 73 ? -5.568 -1.800 -12.657 1.00 93.50 73 ASP A CA 1
ATOM 535 C C . ASP A 1 73 ? -4.344 -1.860 -11.732 1.00 93.50 73 ASP A C 1
ATOM 537 O O . ASP A 1 73 ? -3.853 -2.946 -11.409 1.00 93.50 73 ASP A O 1
ATOM 541 N N . LEU A 1 74 ? -3.867 -0.696 -11.293 1.00 92.19 74 LEU A N 1
ATOM 542 C CA . LEU A 1 74 ? -2.792 -0.580 -10.315 1.00 92.19 74 LEU A CA 1
ATOM 543 C C . LEU A 1 74 ? -3.396 -0.665 -8.910 1.00 92.19 74 LEU A C 1
ATOM 545 O O . LEU A 1 74 ? -3.839 0.342 -8.355 1.00 92.19 74 LEU A O 1
ATOM 549 N N . LEU A 1 75 ? -3.449 -1.880 -8.367 1.00 94.88 75 LEU A N 1
ATOM 550 C CA . LEU A 1 75 ? -3.985 -2.124 -7.030 1.00 94.88 75 LEU A CA 1
ATOM 551 C C . LEU A 1 75 ? -3.184 -1.360 -5.972 1.00 94.88 75 LEU A C 1
ATOM 553 O O . LEU A 1 75 ? -1.956 -1.396 -5.967 1.00 94.88 75 LEU A O 1
ATOM 557 N N . ALA A 1 76 ? -3.899 -0.710 -5.060 1.00 95.69 76 ALA A N 1
ATOM 558 C CA . ALA A 1 76 ? -3.326 -0.065 -3.889 1.00 95.69 76 ALA A CA 1
ATOM 559 C C . ALA A 1 76 ? -4.001 -0.604 -2.632 1.00 95.69 76 ALA A C 1
ATOM 561 O O . ALA A 1 76 ? -5.216 -0.806 -2.607 1.00 95.69 76 ALA A O 1
ATOM 562 N N . SER A 1 77 ? -3.207 -0.837 -1.596 1.00 95.62 77 SER A N 1
ATOM 563 C CA . SER A 1 77 ? -3.656 -1.405 -0.336 1.00 95.62 77 SER A CA 1
ATOM 564 C C . SER A 1 77 ? -3.264 -0.531 0.845 1.00 95.62 77 SER A C 1
ATOM 566 O O . SER A 1 77 ? -2.150 -0.005 0.902 1.00 95.62 77 SER A O 1
ATOM 568 N N . CYS A 1 78 ? -4.191 -0.385 1.786 1.00 94.69 78 CYS A N 1
ATOM 569 C CA . CYS A 1 78 ? -4.032 0.378 3.013 1.00 94.69 78 CYS A CA 1
ATOM 570 C C . CYS A 1 78 ? -4.754 -0.335 4.158 1.00 94.69 78 CYS A C 1
ATOM 572 O O . CYS A 1 78 ? -5.761 -1.009 3.935 1.00 94.69 78 CYS A O 1
ATOM 574 N N . ALA A 1 79 ? -4.234 -0.180 5.372 1.00 93.44 79 ALA A N 1
ATOM 575 C CA . ALA A 1 79 ? -4.896 -0.627 6.588 1.00 93.44 79 ALA A CA 1
ATOM 576 C C . ALA A 1 79 ? -5.548 0.569 7.288 1.00 93.44 79 ALA A C 1
ATOM 578 O O . ALA A 1 79 ? -5.010 1.677 7.252 1.00 93.44 79 ALA A O 1
ATOM 579 N N . ALA A 1 80 ? -6.681 0.355 7.939 1.00 94.56 80 ALA A N 1
ATOM 580 C CA . ALA A 1 80 ? -7.259 1.304 8.877 1.00 94.56 80 ALA A CA 1
ATOM 581 C C . ALA A 1 80 ? -7.802 0.541 10.080 1.00 94.56 80 ALA A C 1
ATOM 583 O O . ALA A 1 80 ? -8.292 -0.571 9.938 1.00 94.56 80 ALA A O 1
ATOM 584 N N . GLY A 1 81 ? -7.758 1.149 11.255 1.00 92.31 81 GLY A N 1
ATOM 585 C CA . GLY A 1 81 ? -8.305 0.558 12.462 1.00 92.31 81 GLY A CA 1
ATOM 586 C C . GLY A 1 81 ? -9.185 1.505 13.239 1.00 92.31 81 GLY A C 1
ATOM 587 O O . GLY A 1 81 ? -9.447 2.640 12.834 1.00 92.31 81 GLY A O 1
ATOM 588 N N . HIS A 1 82 ? -9.640 1.022 14.384 1.00 90.62 82 HIS A N 1
ATOM 589 C CA . HIS A 1 82 ? -10.413 1.815 15.324 1.00 90.62 82 HIS A CA 1
ATOM 590 C C . HIS A 1 82 ? -9.893 1.592 16.741 1.00 90.62 82 HIS A C 1
ATOM 592 O O . HIS A 1 82 ? -10.022 0.499 17.286 1.00 90.62 82 HIS A O 1
ATOM 598 N N . LEU A 1 83 ? -9.312 2.631 17.339 1.00 88.12 83 LEU A N 1
ATOM 599 C CA . LEU A 1 83 ? -8.764 2.601 18.695 1.00 88.12 83 LEU A CA 1
ATOM 600 C C . LEU A 1 83 ? -9.403 3.712 19.523 1.00 88.12 83 LEU A C 1
ATOM 602 O O . LEU A 1 83 ? -9.530 4.838 19.050 1.00 88.12 83 LEU A O 1
ATOM 606 N N . GLU A 1 84 ? -9.827 3.383 20.746 1.00 83.75 84 GLU A N 1
ATOM 607 C CA . GLU A 1 84 ? -10.375 4.345 21.721 1.00 83.75 84 GLU A CA 1
ATOM 608 C C . GLU A 1 84 ? -11.485 5.253 21.146 1.00 83.75 84 GLU A C 1
ATOM 610 O O . GLU A 1 84 ? -11.547 6.449 21.411 1.00 83.75 84 GLU A O 1
ATOM 615 N N . GLY A 1 85 ? -12.371 4.694 20.313 1.00 85.19 85 GLY A N 1
ATOM 616 C CA . GLY A 1 85 ? -13.465 5.451 19.692 1.00 85.19 85 GLY A CA 1
ATOM 617 C C . GLY A 1 85 ? -13.064 6.274 18.461 1.00 85.19 85 GLY A C 1
ATOM 618 O O . GLY A 1 85 ? -13.923 6.909 17.850 1.00 85.19 85 GLY A O 1
ATOM 619 N N . THR A 1 86 ? -11.794 6.240 18.048 1.00 88.44 86 THR A N 1
ATOM 620 C CA . THR A 1 86 ? -11.266 7.031 16.931 1.00 88.44 86 THR A CA 1
ATOM 621 C C . THR A 1 86 ? -10.827 6.134 15.767 1.00 88.44 86 THR A C 1
ATOM 623 O O . THR A 1 86 ? -10.040 5.206 15.963 1.00 88.44 86 THR A O 1
ATOM 626 N N . PRO A 1 87 ? -11.303 6.379 14.529 1.00 91.75 87 PRO A N 1
ATOM 627 C CA . PRO A 1 87 ? -10.808 5.678 13.352 1.00 91.75 87 PRO A CA 1
ATOM 628 C C . PRO A 1 87 ? -9.424 6.208 12.954 1.00 91.75 87 PRO A C 1
ATOM 630 O O . PRO A 1 87 ? -9.217 7.416 12.805 1.00 91.75 87 PRO A O 1
ATOM 633 N N . LEU A 1 88 ? -8.486 5.288 12.768 1.00 92.62 88 LEU A N 1
ATOM 634 C CA . LEU A 1 88 ? -7.077 5.554 12.524 1.00 92.62 88 LEU A CA 1
ATOM 635 C C . LEU A 1 88 ? -6.660 4.946 11.182 1.00 92.62 88 LEU A C 1
ATOM 637 O O . LEU A 1 88 ? -6.779 3.746 10.972 1.00 92.62 88 LEU A O 1
ATOM 641 N N . LEU A 1 89 ? -6.151 5.767 10.269 1.00 93.75 89 LEU A N 1
ATOM 642 C CA . LEU A 1 89 ? -5.566 5.317 9.009 1.00 93.75 89 LEU A CA 1
ATOM 643 C C . LEU A 1 89 ? -4.115 4.863 9.205 1.00 93.75 89 LEU A C 1
ATOM 645 O O . LEU A 1 89 ? -3.353 5.561 9.867 1.00 93.75 89 LEU A O 1
ATOM 649 N N . ASP A 1 90 ? -3.721 3.751 8.590 1.00 92.75 90 ASP A N 1
ATOM 650 C CA . ASP A 1 90 ? -2.3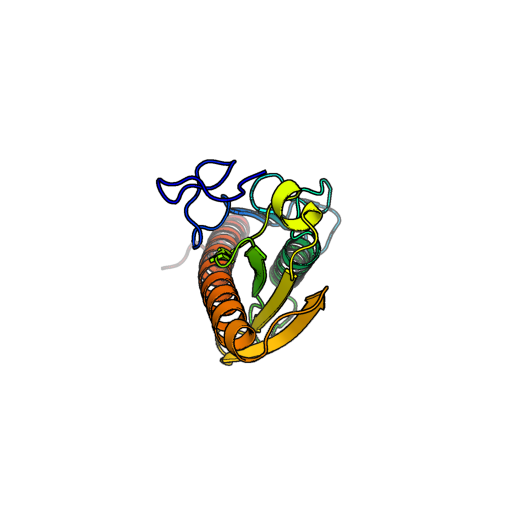48 3.240 8.586 1.00 92.75 90 ASP A CA 1
ATOM 651 C C . ASP A 1 90 ? -1.750 3.086 9.995 1.00 92.75 90 ASP A C 1
ATOM 653 O O . ASP A 1 90 ? -0.981 3.931 10.480 1.00 92.75 90 ASP A O 1
ATOM 657 N N . LEU A 1 91 ? -2.166 2.002 10.655 1.00 89.94 91 LEU A N 1
ATOM 658 C CA . LEU A 1 91 ? -1.723 1.651 11.999 1.00 89.94 91 LEU A CA 1
ATOM 659 C C . LEU A 1 91 ? -0.221 1.329 12.024 1.00 89.94 91 LEU A C 1
ATOM 661 O O . LEU A 1 91 ? 0.290 0.609 11.161 1.00 89.94 91 LEU A O 1
ATOM 665 N N . ASN A 1 92 ? 0.480 1.843 13.032 1.00 89.00 92 ASN A N 1
ATOM 666 C CA . ASN A 1 92 ? 1.838 1.414 13.368 1.00 89.00 92 ASN A CA 1
ATOM 667 C C . ASN A 1 92 ? 1.821 0.157 14.260 1.00 89.00 92 ASN A C 1
ATOM 669 O O . ASN A 1 92 ? 0.765 -0.297 14.700 1.00 89.00 92 ASN A O 1
ATOM 673 N N . TYR A 1 93 ? 2.995 -0.407 14.554 1.00 87.75 93 TYR A N 1
ATOM 674 C CA . TYR A 1 93 ? 3.097 -1.623 15.365 1.00 87.75 93 TYR A CA 1
ATOM 675 C C . TYR A 1 93 ? 2.460 -1.497 16.757 1.00 87.75 93 TYR A C 1
ATOM 677 O O . TYR A 1 93 ? 1.860 -2.454 17.243 1.00 87.75 93 TYR A O 1
ATOM 685 N N . ILE A 1 94 ? 2.589 -0.337 17.409 1.00 87.88 94 ILE A N 1
ATOM 686 C CA . ILE A 1 94 ? 2.066 -0.112 18.765 1.00 87.88 94 ILE A CA 1
ATOM 687 C C . ILE A 1 94 ? 0.534 -0.091 18.742 1.00 87.88 94 ILE A C 1
ATOM 689 O O . ILE A 1 94 ? -0.099 -0.716 19.590 1.00 87.88 94 ILE A O 1
ATOM 693 N N . GLU A 1 95 ? -0.049 0.597 17.761 1.00 88.75 95 GLU A N 1
ATOM 694 C CA . GLU A 1 95 ? -1.494 0.689 17.537 1.00 88.75 95 GLU A CA 1
ATOM 695 C C . GLU A 1 95 ? -2.096 -0.684 17.189 1.00 88.75 95 GLU A C 1
ATOM 697 O O . GLU A 1 95 ? -3.087 -1.096 17.791 1.00 88.75 95 GLU A O 1
ATOM 702 N N . ASP A 1 96 ? -1.455 -1.423 16.282 1.00 87.25 96 ASP A N 1
ATOM 703 C CA . ASP A 1 96 ? -1.859 -2.774 15.864 1.00 87.25 96 ASP A CA 1
ATOM 704 C C . ASP A 1 96 ? -1.766 -3.782 17.030 1.00 87.25 96 ASP A C 1
ATOM 706 O O . ASP A 1 96 ? -2.700 -4.530 17.325 1.00 87.25 96 ASP A O 1
ATOM 710 N N . SER A 1 97 ? -0.678 -3.717 17.807 1.00 86.38 97 SER A N 1
ATOM 711 C CA . SER A 1 97 ? -0.490 -4.537 19.017 1.00 86.38 97 SER A CA 1
ATOM 712 C C . SER A 1 97 ? -1.463 -4.188 20.149 1.00 86.38 97 SER A C 1
ATOM 714 O O . SER A 1 97 ? -1.602 -4.961 21.098 1.00 86.38 97 SER A O 1
ATOM 716 N N . GLY A 1 98 ? -2.148 -3.044 20.061 1.00 81.12 98 GLY A N 1
ATOM 717 C CA . GLY A 1 98 ? -3.186 -2.625 21.002 1.00 81.12 98 GLY A CA 1
ATOM 718 C C . GLY A 1 98 ? -4.429 -3.522 20.993 1.00 81.12 98 GLY A C 1
ATOM 719 O O . GLY A 1 98 ? -5.275 -3.390 21.876 1.00 81.12 98 GLY A O 1
ATOM 720 N N . GLY A 1 99 ? -4.544 -4.444 20.028 1.00 79.19 99 GLY A N 1
ATOM 721 C CA . GLY A 1 99 ? -5.632 -5.424 19.956 1.00 79.19 99 GLY A CA 1
ATOM 722 C C . GLY A 1 99 ? -6.968 -4.835 19.502 1.00 79.19 99 GLY A C 1
ATOM 723 O O . GLY A 1 99 ? -8.015 -5.460 19.688 1.00 79.19 99 GLY A O 1
ATOM 724 N N . GLY A 1 100 ? -6.942 -3.629 18.932 1.00 84.88 100 GLY A N 1
ATOM 725 C CA . GLY A 1 100 ? -8.098 -3.037 18.277 1.00 84.88 100 GLY A CA 1
ATOM 726 C C . GLY A 1 100 ? -8.418 -3.712 16.941 1.00 84.88 100 GLY A C 1
ATOM 727 O O . GLY A 1 100 ? -7.605 -4.465 16.408 1.00 84.88 100 GLY A O 1
ATOM 728 N N . PRO A 1 101 ? -9.606 -3.451 16.382 1.00 88.94 101 PRO A N 1
ATOM 729 C CA . PRO A 1 101 ? -9.947 -3.866 15.029 1.00 88.94 101 PRO A CA 1
ATOM 730 C C . PRO A 1 101 ? -9.002 -3.242 13.997 1.00 88.94 101 PRO A C 1
ATOM 732 O O . PRO A 1 101 ? -8.902 -2.015 13.916 1.00 88.94 101 PRO A O 1
ATOM 735 N N . ASP A 1 102 ? -8.367 -4.105 13.201 1.00 90.44 102 ASP A N 1
ATOM 736 C CA . ASP A 1 102 ? -7.546 -3.770 12.029 1.00 90.44 102 ASP A CA 1
ATOM 737 C C . ASP A 1 102 ? -8.272 -4.234 10.764 1.00 90.44 102 ASP A C 1
ATOM 739 O O . ASP A 1 102 ? -8.690 -5.388 10.659 1.00 90.44 102 ASP A O 1
ATOM 743 N N . LEU A 1 103 ? -8.432 -3.331 9.802 1.00 92.94 103 LEU A N 1
ATOM 744 C CA . LEU A 1 103 ? -9.078 -3.555 8.519 1.00 92.94 103 LEU A CA 1
ATOM 745 C C . LEU A 1 103 ? -8.080 -3.278 7.392 1.00 92.94 103 LEU A C 1
ATOM 747 O O . LEU A 1 103 ? -7.830 -2.130 7.022 1.00 92.94 103 LEU A O 1
ATOM 751 N N . ALA A 1 104 ? -7.566 -4.342 6.784 1.00 93.94 104 ALA A N 1
ATOM 752 C CA . ALA A 1 104 ? -6.752 -4.277 5.582 1.00 93.94 104 ALA A CA 1
ATOM 753 C C . ALA A 1 104 ? -7.636 -4.297 4.328 1.00 93.94 104 ALA A C 1
ATOM 755 O O . ALA A 1 104 ? -8.455 -5.198 4.126 1.00 93.94 104 ALA A O 1
ATOM 756 N N . VAL A 1 105 ? -7.439 -3.316 3.450 1.00 95.50 105 VAL A N 1
ATOM 757 C CA . VAL A 1 105 ? -8.199 -3.158 2.208 1.00 95.50 105 VAL A CA 1
ATOM 758 C C . VAL A 1 105 ? -7.248 -3.100 1.021 1.00 95.50 105 VAL A C 1
ATOM 760 O O . VAL A 1 105 ? -6.182 -2.494 1.108 1.00 95.50 105 VAL A O 1
ATOM 763 N N . ALA A 1 106 ? -7.633 -3.705 -0.103 1.00 96.25 106 ALA A N 1
ATOM 764 C CA . ALA A 1 106 ? -7.016 -3.471 -1.405 1.00 96.25 106 ALA A CA 1
ATOM 765 C C . ALA A 1 106 ? -8.072 -3.009 -2.412 1.00 96.25 106 ALA A C 1
ATOM 767 O O . ALA A 1 106 ? -9.120 -3.641 -2.575 1.00 96.25 106 ALA A O 1
ATOM 768 N N . LEU A 1 107 ? -7.775 -1.912 -3.100 1.00 96.62 107 LEU A N 1
ATOM 769 C CA . LEU A 1 107 ? -8.666 -1.227 -4.025 1.00 96.62 107 LEU A CA 1
ATOM 770 C C . LEU A 1 107 ? -8.037 -1.167 -5.420 1.00 96.62 107 LEU A C 1
ATOM 772 O O . LEU A 1 107 ? -6.862 -0.832 -5.572 1.00 96.62 107 LEU A O 1
ATOM 776 N N . ALA A 1 108 ? -8.852 -1.437 -6.436 1.00 95.62 108 ALA A N 1
ATOM 777 C CA . ALA A 1 108 ? -8.592 -1.097 -7.829 1.00 95.62 108 ALA A CA 1
ATOM 778 C C . ALA A 1 108 ? -9.152 0.316 -8.103 1.00 95.62 108 ALA A C 1
ATOM 780 O O . ALA A 1 108 ? -10.367 0.459 -8.276 1.00 95.62 108 ALA A O 1
ATOM 781 N N . PRO A 1 109 ? -8.324 1.380 -8.079 1.00 92.38 109 PRO A N 1
ATOM 782 C CA . PRO A 1 109 ? -8.804 2.761 -8.058 1.00 92.38 109 PRO A CA 1
ATOM 783 C C . PRO A 1 109 ? -9.484 3.214 -9.358 1.00 92.38 109 PRO A C 1
ATOM 785 O O . PRO A 1 109 ? -10.389 4.042 -9.287 1.00 92.38 109 PRO A O 1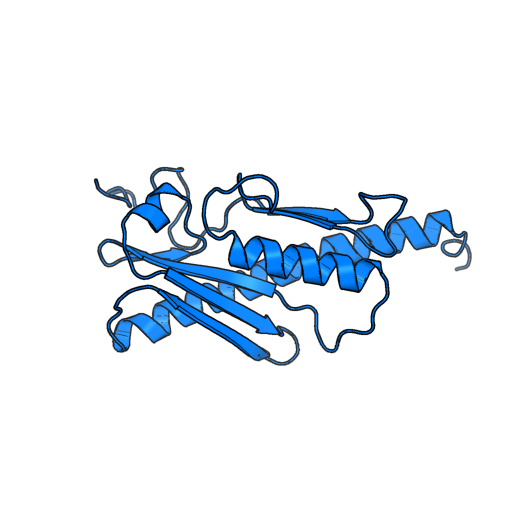
ATOM 788 N N . ARG A 1 110 ? -9.098 2.700 -10.536 1.00 92.12 110 ARG A N 1
ATOM 789 C CA . ARG A 1 110 ? -9.786 3.006 -11.807 1.00 92.12 110 ARG A CA 1
ATOM 790 C C . ARG A 1 110 ? -11.115 2.278 -11.920 1.00 92.12 110 ARG A C 1
ATOM 792 O O . ARG A 1 110 ? -12.053 2.826 -12.488 1.00 92.12 110 ARG A O 1
ATOM 799 N N . LEU A 1 111 ? -11.177 1.038 -11.439 1.00 92.56 111 LEU A N 1
ATOM 800 C CA . LEU A 1 111 ? -12.399 0.231 -11.496 1.00 92.56 111 LEU A CA 1
ATOM 801 C C . LEU A 1 111 ? -13.372 0.557 -10.355 1.00 92.56 111 LEU A C 1
ATOM 803 O O . LEU A 1 111 ? -14.547 0.212 -10.442 1.00 92.56 111 LEU A O 1
ATOM 807 N N . GLY A 1 112 ? -12.890 1.189 -9.282 1.00 90.12 112 GLY A N 1
ATOM 808 C CA . GLY A 1 112 ? -13.660 1.440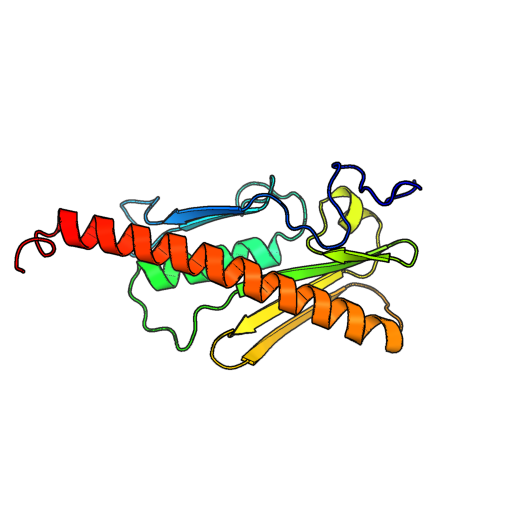 -8.063 1.00 90.12 112 GLY A CA 1
ATOM 809 C C . GLY A 1 112 ? -14.002 0.162 -7.290 1.00 90.12 112 GLY A C 1
ATOM 810 O O . GLY A 1 112 ? -14.950 0.159 -6.509 1.00 90.12 112 GLY A O 1
ATOM 81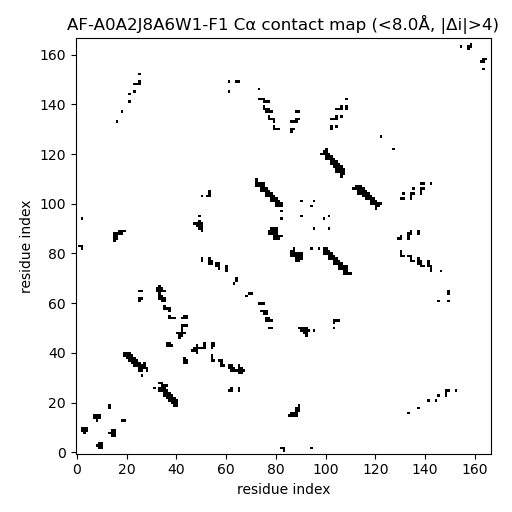1 N N . GLN A 1 113 ? -13.267 -0.930 -7.525 1.00 94.12 113 GLN A N 1
ATOM 812 C CA . GLN A 1 113 ? -13.579 -2.257 -6.991 1.00 94.12 113 GLN A CA 1
ATOM 813 C C . GLN A 1 113 ? -12.679 -2.607 -5.809 1.00 94.12 113 GLN A C 1
ATOM 815 O O . GLN A 1 113 ? -11.454 -2.517 -5.900 1.00 94.12 113 GLN A O 1
ATOM 820 N N . LEU A 1 114 ? -13.293 -3.049 -4.711 1.00 94.12 114 LEU A N 1
ATOM 821 C CA . LEU A 1 114 ? -12.584 -3.668 -3.595 1.00 94.12 114 LEU A CA 1
ATOM 822 C C . LEU A 1 114 ? -12.189 -5.090 -3.998 1.00 94.12 114 LEU A C 1
ATOM 824 O O . LEU A 1 114 ? -13.045 -5.900 -4.345 1.00 94.12 114 LEU A O 1
ATOM 828 N N . VAL A 1 115 ? -10.892 -5.372 -3.967 1.00 94.94 115 VAL A N 1
ATOM 829 C CA . VAL A 1 115 ? -10.325 -6.681 -4.324 1.00 94.94 115 VAL A CA 1
ATOM 830 C C . VAL A 1 115 ? -10.060 -7.518 -3.081 1.00 94.94 115 VAL A C 1
ATOM 832 O O . VAL A 1 115 ? -10.225 -8.734 -3.108 1.00 94.94 115 VAL A O 1
ATOM 835 N N . LEU A 1 116 ? -9.681 -6.862 -1.986 1.00 94.88 116 LEU A N 1
ATOM 836 C CA . LEU A 1 116 ? -9.462 -7.493 -0.694 1.00 94.88 116 LEU A CA 1
ATOM 837 C C . LEU A 1 116 ? -10.081 -6.626 0.393 1.00 94.88 116 LEU A C 1
ATOM 839 O O . LEU A 1 116 ? -9.877 -5.412 0.410 1.00 94.88 116 LEU A O 1
ATOM 843 N N . VAL A 1 117 ? -10.797 -7.268 1.305 1.00 94.38 117 VAL A N 1
ATOM 844 C CA . VAL A 1 117 ? -11.194 -6.697 2.589 1.00 94.38 117 VAL A CA 1
ATOM 845 C C . VAL A 1 117 ? -10.958 -7.786 3.621 1.00 94.38 117 VAL A C 1
ATOM 847 O O . VAL A 1 117 ? -11.594 -8.836 3.568 1.00 94.38 117 VAL A O 1
ATOM 850 N N . GLN A 1 118 ? -10.017 -7.555 4.524 1.00 93.50 118 GLN A N 1
ATOM 851 C CA . GLN A 1 118 ? -9.710 -8.459 5.621 1.00 93.50 118 GLN A CA 1
ATOM 852 C C . GLN A 1 118 ? -9.778 -7.668 6.919 1.00 93.50 118 GLN A C 1
ATOM 854 O O . GLN A 1 118 ? -9.166 -6.611 7.018 1.00 93.50 118 GLN A O 1
ATOM 859 N N . MET A 1 119 ? -10.512 -8.185 7.899 1.00 91.00 119 MET A N 1
ATOM 860 C CA . MET A 1 119 ? -10.629 -7.571 9.213 1.00 91.00 119 MET A CA 1
ATOM 861 C C . MET A 1 119 ? -10.224 -8.570 10.283 1.00 91.00 119 MET A C 1
ATOM 863 O O . MET A 1 119 ? -10.736 -9.691 10.295 1.00 91.00 119 MET A O 1
ATOM 867 N N . ASP A 1 120 ? -9.364 -8.129 11.189 1.00 84.62 120 ASP A N 1
ATOM 868 C CA . ASP A 1 120 ? -9.032 -8.845 12.409 1.00 84.62 120 ASP A CA 1
ATOM 869 C C . ASP A 1 120 ? -9.713 -8.133 13.597 1.00 84.62 120 ASP A C 1
ATOM 871 O O . ASP A 1 120 ? -9.800 -6.908 13.642 1.00 84.62 120 ASP A O 1
ATOM 875 N N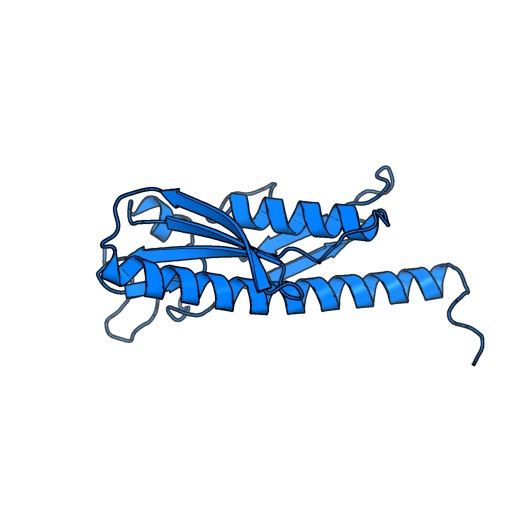 . ALA A 1 121 ? -10.218 -8.917 14.555 1.00 84.00 121 ALA A N 1
ATOM 876 C CA . ALA A 1 121 ? -11.004 -8.488 15.723 1.00 84.00 121 ALA A CA 1
ATOM 877 C C . ALA A 1 121 ? -12.435 -7.965 15.443 1.00 84.00 121 ALA A C 1
ATOM 879 O O . ALA A 1 121 ? -12.949 -7.974 14.325 1.00 84.00 121 ALA A O 1
ATOM 880 N N . ARG A 1 122 ? -13.159 -7.645 16.527 1.00 84.88 122 ARG A N 1
ATOM 881 C CA . ARG A 1 122 ? -14.587 -7.288 16.493 1.00 84.88 122 ARG A CA 1
ATOM 882 C C . ARG A 1 122 ? -14.755 -5.784 16.315 1.00 84.88 122 ARG A C 1
ATOM 884 O O . ARG A 1 122 ? -14.161 -5.006 17.054 1.00 84.88 122 ARG A O 1
ATOM 891 N N . LEU A 1 123 ? -15.644 -5.399 15.407 1.00 87.25 123 LEU A N 1
ATOM 892 C CA . LEU A 1 123 ? -16.029 -4.014 15.167 1.00 87.25 123 LEU A CA 1
ATOM 893 C C . LEU A 1 123 ? -17.554 -3.926 15.053 1.00 87.25 123 LEU A C 1
ATOM 895 O O . LEU A 1 123 ? -18.188 -4.812 14.477 1.00 87.25 123 LEU A O 1
ATOM 899 N N . ALA A 1 124 ? -18.137 -2.869 15.618 1.00 87.69 124 ALA A N 1
ATOM 900 C CA . ALA A 1 124 ? -19.550 -2.565 15.430 1.00 87.69 124 ALA A CA 1
ATOM 901 C C . ALA A 1 124 ? -19.827 -2.264 13.947 1.00 87.69 124 ALA A C 1
ATOM 903 O O . ALA A 1 124 ? -19.019 -1.614 13.276 1.00 87.69 124 ALA A O 1
ATOM 904 N N . VAL A 1 125 ? -20.958 -2.739 13.426 1.00 87.81 125 VAL A N 1
ATOM 905 C CA . VAL A 1 125 ? -21.287 -2.647 11.991 1.00 87.81 125 VAL A CA 1
ATOM 906 C C . VAL A 1 125 ? -21.406 -1.187 11.544 1.00 87.81 125 VAL A C 1
ATOM 908 O O . VAL A 1 125 ? -21.024 -0.839 10.429 1.00 87.81 125 VAL A O 1
ATOM 911 N N . GLU A 1 126 ? -21.862 -0.319 12.439 1.00 87.31 126 GLU A N 1
ATOM 912 C CA . GLU A 1 126 ? -22.001 1.119 12.224 1.00 87.31 126 GLU A CA 1
ATOM 913 C C . GLU A 1 126 ? -20.631 1.788 12.041 1.00 87.31 126 GLU A C 1
ATOM 915 O O . GLU A 1 126 ? -20.460 2.664 11.195 1.00 87.31 126 GLU A O 1
ATOM 920 N N . THR A 1 127 ? -19.622 1.339 12.790 1.00 89.44 127 THR A N 1
ATOM 921 C CA . THR A 1 127 ? -18.254 1.868 12.705 1.00 89.44 127 THR A CA 1
ATOM 922 C C . THR A 1 127 ? -17.492 1.293 11.512 1.00 89.44 127 THR A C 1
ATOM 924 O O . THR A 1 127 ? -16.609 1.957 10.967 1.00 89.44 127 THR A O 1
ATOM 927 N N . PHE A 1 128 ? -17.842 0.082 11.067 1.00 92.06 128 PHE A N 1
ATOM 928 C CA . PHE A 1 128 ? -17.193 -0.582 9.937 1.00 92.06 128 PHE A CA 1
ATOM 929 C C . PHE A 1 128 ? -17.225 0.255 8.659 1.00 92.06 128 PHE A C 1
ATOM 931 O O . PHE A 1 128 ? -16.198 0.374 7.994 1.00 92.06 128 PHE A O 1
ATOM 938 N N . GLN A 1 129 ? -18.364 0.876 8.338 1.00 92.31 129 GLN A N 1
ATOM 939 C CA . GLN A 1 129 ? -18.481 1.722 7.144 1.00 92.31 129 GLN A CA 1
ATOM 940 C C . GLN A 1 129 ? -17.480 2.883 7.179 1.00 92.31 129 GLN A C 1
ATOM 942 O O . GLN A 1 129 ? -16.728 3.076 6.226 1.00 92.31 129 GLN A O 1
ATOM 947 N N . THR A 1 130 ? -17.389 3.576 8.313 1.00 92.25 130 THR A N 1
ATOM 948 C CA . THR A 1 130 ? -16.461 4.696 8.512 1.00 92.25 130 THR A CA 1
ATOM 949 C C . THR A 1 130 ? -14.995 4.276 8.366 1.00 92.25 130 THR A C 1
ATOM 951 O O . THR A 1 130 ? -14.202 4.987 7.747 1.00 92.25 130 THR A O 1
ATOM 954 N N . VAL A 1 131 ? -14.613 3.124 8.929 1.00 93.69 131 VAL A N 1
ATOM 955 C CA . VAL A 1 131 ? -13.230 2.613 8.850 1.00 93.69 131 VAL A CA 1
ATOM 956 C C . VAL A 1 131 ? -12.902 2.142 7.432 1.00 93.69 131 VAL A C 1
ATOM 958 O O . VAL A 1 131 ? -11.814 2.416 6.928 1.00 93.69 131 VAL A O 1
ATOM 961 N N . LEU A 1 132 ? -13.852 1.493 6.756 1.00 94.62 132 LEU A N 1
ATOM 962 C CA . LEU A 1 132 ? -13.701 1.060 5.369 1.00 94.62 132 LEU A CA 1
ATOM 963 C C . LEU A 1 132 ? -13.518 2.250 4.422 1.00 94.62 132 LEU A C 1
ATOM 965 O O . LEU A 1 132 ? -12.640 2.217 3.563 1.00 94.62 132 LEU A O 1
ATOM 969 N N . GLU A 1 133 ? -14.317 3.305 4.571 1.00 94.00 133 GLU A N 1
ATOM 970 C CA . GLU A 1 133 ? -14.171 4.535 3.787 1.00 94.00 133 GLU A CA 1
ATOM 971 C C . GLU A 1 133 ? -12.814 5.198 4.031 1.00 94.00 133 GLU A C 1
ATOM 973 O O . GLU A 1 133 ? -12.120 5.545 3.077 1.00 94.00 133 GLU A O 1
ATOM 978 N N . LEU A 1 134 ? -12.374 5.263 5.292 1.00 95.06 134 LEU A N 1
ATOM 979 C CA . LEU A 1 134 ? -11.051 5.777 5.634 1.00 95.06 134 LEU A CA 1
ATOM 980 C C . LEU A 1 134 ? -9.929 4.970 4.957 1.00 95.06 134 LEU A C 1
ATOM 982 O O . LEU A 1 134 ? -9.016 5.553 4.370 1.00 95.06 134 LEU A O 1
ATOM 986 N N . ALA A 1 135 ? -10.010 3.636 4.979 1.00 95.06 135 ALA A N 1
ATOM 987 C CA . ALA A 1 135 ? -9.048 2.773 4.295 1.00 95.06 135 ALA A CA 1
ATOM 988 C C . ALA A 1 135 ? -9.065 2.975 2.770 1.00 95.06 135 ALA A C 1
ATOM 990 O O . ALA A 1 135 ? -8.008 2.966 2.132 1.00 95.06 135 ALA A O 1
ATOM 991 N N . ARG A 1 136 ? -10.245 3.189 2.169 1.00 95.25 136 ARG A N 1
ATOM 992 C CA . ARG A 1 136 ? -10.388 3.480 0.732 1.00 95.25 136 ARG A CA 1
ATOM 993 C C . ARG A 1 136 ? -9.720 4.796 0.350 1.00 95.25 136 ARG A C 1
ATOM 995 O O . ARG A 1 136 ? -8.992 4.821 -0.644 1.00 95.25 136 ARG A O 1
ATOM 1002 N N . ASP A 1 137 ? -9.906 5.848 1.142 1.00 94.88 137 ASP A N 1
ATOM 1003 C CA . ASP A 1 137 ? -9.230 7.135 0.940 1.00 94.88 137 ASP A CA 1
ATOM 1004 C C . ASP A 1 137 ? -7.704 6.966 0.995 1.00 94.88 137 ASP A C 1
ATOM 1006 O O . ASP A 1 137 ? -6.976 7.468 0.132 1.00 94.88 137 ASP A O 1
ATOM 1010 N N . GLY A 1 138 ? -7.215 6.172 1.954 1.00 94.69 138 GLY A N 1
ATOM 1011 C CA . GLY A 1 138 ? -5.804 5.798 2.044 1.00 94.69 138 GLY A CA 1
ATOM 1012 C C . GLY A 1 138 ? -5.299 5.060 0.804 1.00 94.69 138 GLY A C 1
ATOM 1013 O O . GLY A 1 138 ? -4.244 5.402 0.269 1.00 94.69 138 GLY A O 1
ATOM 1014 N N . CYS A 1 139 ? -6.067 4.097 0.286 1.00 95.62 139 CYS A N 1
ATOM 1015 C CA . CYS A 1 139 ? -5.723 3.392 -0.951 1.00 95.62 139 CYS A CA 1
ATOM 1016 C C . CYS A 1 139 ? -5.628 4.353 -2.146 1.00 95.62 139 CYS A C 1
ATOM 1018 O O . CYS A 1 139 ? -4.706 4.238 -2.955 1.00 95.62 139 CYS A O 1
ATOM 1020 N N . HIS A 1 140 ? -6.534 5.329 -2.253 1.00 94.94 140 HIS A N 1
ATOM 1021 C CA . HIS A 1 140 ? -6.467 6.346 -3.303 1.00 94.94 140 HIS A CA 1
ATOM 1022 C C . HIS A 1 140 ? -5.183 7.179 -3.208 1.00 94.94 140 HIS A C 1
ATOM 1024 O O . HIS A 1 140 ? -4.490 7.334 -4.218 1.00 94.94 140 HIS A O 1
ATOM 1030 N N . ALA A 1 141 ? -4.820 7.645 -2.011 1.00 94.75 141 ALA A N 1
ATOM 1031 C CA . ALA A 1 141 ? -3.583 8.393 -1.791 1.00 94.75 141 ALA A CA 1
ATOM 1032 C C . ALA A 1 141 ? -2.330 7.563 -2.134 1.00 94.75 141 ALA A C 1
ATOM 1034 O O . ALA A 1 141 ? -1.453 8.036 -2.861 1.00 94.75 141 ALA A O 1
ATOM 1035 N N . ILE A 1 142 ? -2.273 6.303 -1.693 1.00 94.75 142 ILE A N 1
ATOM 1036 C CA . ILE A 1 142 ? -1.172 5.377 -2.005 1.00 94.75 142 ILE A CA 1
ATOM 1037 C C . ILE A 1 142 ? -1.067 5.136 -3.517 1.00 94.75 142 ILE A C 1
ATOM 1039 O O . ILE A 1 142 ? 0.033 5.166 -4.072 1.00 94.75 142 ILE A O 1
ATOM 1043 N N . SER A 1 143 ? -2.200 4.960 -4.205 1.00 94.81 143 SER A N 1
ATOM 1044 C CA . SER A 1 143 ? -2.219 4.712 -5.651 1.00 94.81 143 SER A CA 1
ATOM 1045 C C . SER A 1 143 ? -1.590 5.850 -6.458 1.00 94.81 143 SER A C 1
ATOM 1047 O O . SER A 1 143 ? -0.925 5.601 -7.464 1.00 94.81 143 SER A O 1
ATOM 1049 N N . GLU A 1 144 ? -1.758 7.097 -6.010 1.00 94.31 144 GLU A N 1
ATOM 1050 C CA . GLU A 1 144 ? -1.168 8.265 -6.661 1.00 94.31 144 GLU A CA 1
ATOM 1051 C C . GLU A 1 144 ? 0.354 8.283 -6.489 1.00 94.31 144 GLU A C 1
ATOM 1053 O O . GLU A 1 144 ? 1.082 8.524 -7.453 1.00 94.31 144 GLU A O 1
ATOM 1058 N N . VAL A 1 145 ? 0.852 7.952 -5.293 1.00 94.31 145 VAL A N 1
ATOM 1059 C CA . VAL A 1 145 ? 2.296 7.836 -5.033 1.00 94.31 145 VAL A CA 1
ATOM 1060 C C . VAL A 1 145 ? 2.914 6.713 -5.869 1.00 94.31 145 VAL A C 1
ATOM 1062 O O . VAL A 1 145 ? 3.922 6.927 -6.544 1.00 94.31 145 VAL A O 1
ATOM 1065 N N . MET A 1 146 ? 2.285 5.535 -5.889 1.00 93.94 146 MET A N 1
ATOM 1066 C CA . MET A 1 146 ? 2.734 4.390 -6.691 1.00 93.94 146 MET A CA 1
ATOM 1067 C C . MET A 1 146 ? 2.762 4.718 -8.188 1.00 93.94 146 MET A C 1
ATOM 1069 O O . MET A 1 146 ? 3.738 4.410 -8.873 1.00 93.94 146 MET A O 1
ATOM 1073 N N . ARG A 1 147 ? 1.725 5.396 -8.695 1.00 93.56 147 ARG A N 1
ATOM 1074 C CA . ARG A 1 147 ? 1.641 5.832 -10.095 1.00 93.56 147 ARG A CA 1
ATOM 1075 C C . ARG A 1 147 ? 2.767 6.794 -10.457 1.00 93.56 147 ARG A C 1
ATOM 1077 O O . ARG A 1 147 ? 3.384 6.625 -11.506 1.00 93.56 147 ARG A O 1
ATOM 1084 N N . ARG A 1 148 ? 3.051 7.784 -9.606 1.00 94.12 148 ARG A N 1
ATOM 1085 C CA . ARG A 1 148 ? 4.157 8.733 -9.825 1.00 94.12 148 ARG A CA 1
ATOM 1086 C C . ARG A 1 148 ? 5.502 8.019 -9.880 1.00 94.12 148 ARG A C 1
ATOM 1088 O O . ARG A 1 148 ? 6.245 8.226 -10.836 1.00 94.12 148 ARG A O 1
ATOM 1095 N N . ALA A 1 149 ? 5.768 7.130 -8.923 1.00 92.25 149 ALA A N 1
ATOM 1096 C CA . ALA A 1 149 ? 7.006 6.355 -8.883 1.00 92.25 149 ALA A CA 1
ATOM 1097 C C . ALA A 1 149 ? 7.190 5.497 -10.148 1.00 92.25 149 ALA A C 1
ATOM 1099 O O . ALA A 1 149 ? 8.271 5.483 -10.740 1.00 92.25 149 ALA A O 1
ATOM 1100 N N . LEU A 1 150 ? 6.120 4.835 -10.607 1.00 91.12 150 LEU A N 1
ATOM 1101 C CA . LEU A 1 150 ? 6.144 4.039 -11.832 1.00 91.12 150 LEU A CA 1
ATOM 1102 C C . LEU A 1 150 ? 6.414 4.912 -13.069 1.00 91.12 150 LEU A C 1
ATOM 1104 O O . LEU A 1 150 ? 7.277 4.575 -13.871 1.00 91.12 150 LEU A O 1
ATOM 1108 N N . LEU A 1 151 ? 5.749 6.065 -13.198 1.00 92.62 151 LEU A N 1
ATOM 1109 C CA . LEU A 1 151 ? 5.960 6.995 -14.315 1.00 92.62 151 LEU A CA 1
ATOM 1110 C C . LEU A 1 151 ? 7.394 7.539 -14.367 1.00 92.62 151 LEU A C 1
ATOM 1112 O O . LEU A 1 151 ? 7.993 7.603 -15.440 1.00 92.62 151 LEU A O 1
ATOM 1116 N N . GLU A 1 152 ? 7.956 7.939 -13.226 1.00 92.25 152 GLU A N 1
ATOM 1117 C CA . GLU A 1 152 ? 9.349 8.396 -13.137 1.00 92.25 152 GLU A CA 1
ATOM 1118 C C . GLU A 1 152 ? 10.335 7.292 -13.519 1.00 92.25 152 GLU A C 1
ATOM 1120 O O . GLU A 1 152 ? 11.319 7.530 -14.223 1.00 92.25 152 GLU A O 1
ATOM 1125 N N . HIS A 1 153 ? 10.062 6.064 -13.090 1.00 89.25 153 HIS A N 1
ATOM 1126 C CA . HIS A 1 153 ? 10.844 4.901 -13.468 1.00 89.25 153 HIS A CA 1
ATOM 1127 C C . HIS A 1 153 ? 10.768 4.616 -14.979 1.00 89.25 153 HIS A C 1
ATOM 1129 O O . HIS A 1 153 ? 11.809 4.526 -15.631 1.00 89.25 153 HIS A O 1
ATOM 1135 N N . THR A 1 154 ? 9.571 4.599 -15.573 1.00 89.56 154 THR A N 1
ATOM 1136 C CA . THR A 1 154 ? 9.399 4.404 -17.022 1.00 89.56 154 THR A CA 1
ATOM 1137 C C . THR A 1 154 ? 10.098 5.495 -17.836 1.00 89.56 154 THR A C 1
ATOM 1139 O O . THR A 1 154 ? 10.731 5.187 -18.844 1.00 89.56 154 THR A O 1
ATOM 1142 N N . LYS A 1 155 ? 10.058 6.761 -17.395 1.00 92.00 155 LYS A N 1
ATOM 1143 C CA . LYS A 1 155 ? 10.801 7.858 -18.042 1.00 92.00 155 LYS A CA 1
ATOM 1144 C C . LYS A 1 155 ? 12.308 7.604 -18.039 1.00 92.00 155 LYS A C 1
ATOM 1146 O O . LYS A 1 155 ? 12.950 7.764 -19.073 1.00 92.00 155 LYS A O 1
ATOM 1151 N N . ARG A 1 156 ? 12.872 7.172 -16.905 1.00 89.38 156 ARG A N 1
ATOM 1152 C CA . ARG A 1 156 ? 14.300 6.822 -16.807 1.00 89.38 156 ARG A CA 1
ATOM 1153 C C . ARG A 1 156 ? 14.668 5.678 -17.749 1.00 89.38 156 ARG A C 1
ATOM 1155 O O . ARG A 1 156 ? 15.661 5.789 -18.461 1.00 89.38 156 ARG A O 1
ATOM 1162 N N . LEU A 1 157 ? 13.850 4.627 -17.807 1.00 87.19 157 LEU A N 1
ATOM 1163 C CA . LEU A 1 157 ? 14.057 3.515 -18.740 1.00 87.19 157 LEU A CA 1
ATOM 1164 C C . LEU A 1 157 ? 13.964 3.955 -20.206 1.00 87.19 157 LEU A C 1
ATOM 1166 O O . LEU A 1 157 ? 14.772 3.520 -21.025 1.00 87.19 157 LEU A O 1
ATOM 1170 N N . ALA A 1 158 ? 13.014 4.829 -20.548 1.00 89.69 158 ALA A N 1
ATOM 1171 C CA . ALA A 1 158 ? 12.869 5.355 -21.903 1.00 89.69 158 ALA A CA 1
ATOM 1172 C C . ALA A 1 158 ? 14.103 6.160 -22.340 1.00 89.69 158 ALA A C 1
ATOM 1174 O O . ALA A 1 158 ? 14.577 5.993 -23.464 1.00 89.69 158 ALA A O 1
ATOM 1175 N N . VAL A 1 159 ? 14.661 6.980 -21.442 1.00 91.50 159 VAL A N 1
ATOM 1176 C CA . VAL A 1 159 ? 15.923 7.700 -21.677 1.00 91.50 159 VAL A CA 1
ATOM 1177 C C . VAL A 1 159 ? 17.088 6.723 -21.837 1.00 91.50 159 VAL A C 1
ATOM 1179 O O . VAL A 1 159 ? 17.820 6.810 -22.818 1.00 91.50 159 VAL A O 1
ATOM 1182 N N . ALA A 1 160 ? 17.232 5.754 -20.929 1.00 86.44 160 ALA A N 1
ATOM 1183 C CA . ALA A 1 160 ? 18.319 4.773 -20.975 1.00 86.44 160 ALA A CA 1
ATOM 1184 C C . ALA A 1 160 ? 18.304 3.912 -22.251 1.00 86.44 160 ALA A C 1
ATOM 1186 O O . ALA A 1 160 ? 19.357 3.523 -22.749 1.00 86.44 160 ALA A O 1
ATOM 1187 N N . ARG A 1 161 ? 17.116 3.639 -22.804 1.00 86.31 161 ARG A N 1
ATOM 1188 C CA . ARG A 1 161 ? 16.928 2.890 -24.057 1.00 86.31 161 ARG A CA 1
ATOM 1189 C C . ARG A 1 161 ? 17.027 3.758 -25.319 1.00 86.31 161 ARG A C 1
ATOM 1191 O O . ARG A 1 161 ? 16.822 3.240 -26.411 1.00 86.31 161 ARG A O 1
ATOM 1198 N N . GLY A 1 162 ? 17.307 5.058 -25.190 1.00 83.19 162 GLY A N 1
ATOM 1199 C CA . GLY A 1 162 ? 17.407 5.984 -26.324 1.00 83.19 162 GLY A CA 1
ATOM 1200 C C . GLY A 1 162 ? 16.070 6.309 -27.001 1.00 83.19 162 GLY A C 1
ATOM 1201 O O . GLY A 1 162 ? 16.058 6.859 -28.095 1.00 83.19 162 GLY A O 1
ATOM 1202 N N . LEU A 1 163 ? 14.941 5.983 -26.364 1.00 74.62 163 LEU A N 1
ATOM 1203 C CA . LEU A 1 163 ? 13.596 6.263 -26.883 1.00 74.62 163 LEU A CA 1
ATOM 1204 C C . LEU A 1 163 ? 13.155 7.706 -26.588 1.00 74.62 163 LEU A C 1
ATOM 1206 O O . LEU A 1 163 ? 12.297 8.247 -27.279 1.00 74.62 163 LEU A O 1
ATOM 1210 N N . ALA A 1 164 ? 13.756 8.354 -25.585 1.00 59.72 164 ALA A N 1
ATOM 1211 C CA . ALA A 1 164 ? 13.548 9.771 -25.290 1.00 59.72 164 ALA A CA 1
ATOM 1212 C C . ALA A 1 164 ? 14.503 10.637 -26.134 1.00 59.72 164 ALA A C 1
ATOM 1214 O O . ALA A 1 164 ? 15.470 11.203 -25.629 1.00 59.72 164 ALA A O 1
ATOM 1215 N N . GLY A 1 165 ? 14.256 10.672 -27.442 1.00 54.84 165 GLY A N 1
ATOM 1216 C CA . GLY A 1 165 ? 15.089 11.373 -28.418 1.00 54.84 165 GLY A CA 1
ATOM 1217 C C . GLY A 1 165 ? 14.464 11.408 -29.810 1.00 54.84 165 GLY A C 1
ATOM 1218 O O . GLY A 1 165 ? 15.097 10.991 -30.769 1.00 54.84 165 GLY A O 1
ATOM 1219 N N . SER A 1 166 ? 13.200 11.824 -29.924 1.00 45.19 166 SER A N 1
ATOM 1220 C CA . SER A 1 166 ? 12.588 12.300 -31.179 1.00 45.19 166 SER A CA 1
ATOM 1221 C C . SER A 1 166 ? 11.184 12.859 -30.921 1.00 45.19 166 SER A C 1
ATOM 1223 O O . SER A 1 166 ? 10.206 12.133 -31.027 1.00 45.19 166 SER A O 1
ATOM 1225 N N . THR A 1 167 ? 11.126 14.132 -30.521 1.00 38.94 167 THR A N 1
ATOM 1226 C CA . THR A 1 167 ? 10.169 15.199 -30.911 1.00 38.94 167 THR A CA 1
ATOM 1227 C C . THR A 1 167 ? 10.403 16.395 -30.008 1.00 38.94 167 THR A C 1
ATOM 1229 O O . THR A 1 167 ? 10.339 16.193 -28.774 1.00 38.94 167 THR A O 1
#

Secondary structure (DSSP, 8-state):
--SB-TTS-BTTS--TTPPPPEEEEE---TTSSS-EEEEETTBBTTB-SS-HHHHHHHHHHHHHHHTT---SS--EEEEEEEETTEEEES--HHHHHTT--EEEEEEETTTTEEEEEEEES---HHHHHHHHHHHHHHHHHHHHHHHHHHHHHHHHHHHHTT-S---

Radius of gyration: 17.36 Å; Cα contacts (8 Å, |Δi|>4): 317; chains: 1; bounding box: 41×28×58 Å

Nearest PDB structures (foldseek):
  4ba1-assembly1_B  TM=9.674E-01  e=7.778E-14  Saccharolobus solfataricus
  2pnz-assembly1_A  TM=9.611E-01  e=1.844E-13  Pyrococcus abyssi
  3l7z-assembly1_B  TM=9.740E-01  e=4.628E-13  Saccharolobus solfataricus
  8xie-assembly1_D  TM=9.424E-01  e=1.841E-12  Thermoplasma acidophilum DSM 1728
  2wnr-assembly1_F  TM=9.464E-01  e=7.324E-12  Methanothermobacter thermautotrophicus

Organism: NCBI:txid47790

InterPro domains:
  IPR001247 Exoribonuclease, phosphorolytic domain 1 [PF01138] (18-46)
  IPR015847 Exoribonuclease, phosphorolytic domain 2 [PF03725] (74-137)
  IPR020568 Ribosomal protein uS5 domain 2-type superfamily [SSF54211] (6-97)
  IPR027408 PNPase/RNase PH domain superfamily [G3DSA:3.30.230.70] (1-46)
  IPR027408 PNPase/RNase PH domain superfamily [G3DSA:3.30.230.70] (47-160)
  IPR036345 Exoribonuclease, PH domain 2 superfamily [SSF55666] (70-156)
  IPR050080 Ribonuclease PH [PTHR11953] (45-148)

Foldseek 3Di:
DDQADPVQAGPVRDHQLDWADWDKDKPPDPPALIFMWIDTHNATCVGAFAPVVQRVLLRVLLRCVSSVPDDPASKHKWKWWADPNGIHTHDTNVRVVVQTKIWIWIARVVVRDTPDTDIDDDDDPVVVVVNVVSRVVVRVVRRVVSVVNSVVVVVVVCVVVVVPPDD

Mean predicted aligned error: 5.77 Å

Solvent-accessible surface area (backbone atoms only — not comparable to full-atom values): 9177 Å² total; per-residue (Å²): 131,82,65,56,47,98,89,56,30,32,89,87,68,42,48,46,83,42,71,57,63,73,48,72,45,70,66,78,44,93,90,45,80,35,23,42,50,31,32,48,55,74,18,32,90,91,36,83,34,37,53,54,69,26,42,42,52,36,18,50,44,46,12,40,53,61,44,66,52,91,66,97,56,72,53,14,36,19,28,12,25,46,51,96,93,40,63,30,32,50,45,40,42,70,58,53,71,64,69,42,27,41,34,40,36,28,32,24,70,88,76,72,40,78,79,42,80,47,70,48,73,81,70,59,74,80,54,45,56,60,34,51,52,48,15,49,54,44,13,52,56,49,34,54,54,54,50,51,49,50,51,55,49,53,52,52,53,34,46,76,70,61,65,70,75,85,131

Sequence (167 aa):
MEFVSPEGLRLDGRRPRELRRINCQLDVLSNADGSAIFEMGNTKVLQADGGTRCAAINAAVLALAAAGVPLRDLLASCAAGHLEGTPLLDLNYIEDSGGGPDLAVALAPRLGQLVLVQMDARLAVETFQTVLELARDGCHAISEVMRRALLEHTKRLAVARGLAGST